Protein AF-A0A351X3B2-F1 (afdb_monomer_lite)

Radius of gyration: 16.03 Å; chains: 1; bounding box: 32×24×48 Å

Foldseek 3Di:
DAAEAEAELVQQADLVDALGGPVVSVVVVVVVVVVVCVVPVVYHYDYYYWLHSQLPVLCVVLVCVVPDDDPVSVVSVVSSVVSSVVD

Sequence (87 aa):
MITFLKLGGSLITDKSTPRKADMDVIRRLAAEIRTAQKELPQLRLLLGHGSGSFGHVPAREYNTRNGVRTVSEWNGFLEVWRQARDL

pLDDT: mean 94.44, std 3.7, range [81.5, 98.69]

Secondary structure (DSSP, 8-state):
-EEEEEE-HHHHB-TTSTT-B-HHHHHHHHHHHHHHHHH-TT-EEEEEE--HHHHHHHHHHTTGGG---SHHHHHHHHHHHHHHH--

Structure (mmCIF, N/CA/C/O backbone):
data_AF-A0A351X3B2-F1
#
_entry.id   AF-A0A351X3B2-F1
#
loop_
_atom_site.group_PDB
_atom_site.id
_atom_site.type_symbol
_atom_site.label_atom_id
_atom_site.label_alt_id
_atom_site.label_comp_id
_atom_site.label_asym_id
_atom_site.label_entity_id
_atom_site.label_seq_id
_atom_site.pdbx_PDB_ins_code
_atom_site.Cartn_x
_atom_site.Cartn_y
_atom_site.Cartn_z
_atom_site.occupancy
_atom_site.B_iso_or_equiv
_atom_site.auth_seq_id
_atom_site.auth_comp_id
_atom_site.auth_asym_id
_atom_site.auth_atom_id
_atom_site.pdbx_PDB_model_num
ATOM 1 N N . MET A 1 1 ? -16.705 14.470 11.819 1.00 88.00 1 MET A N 1
ATOM 2 C CA . MET A 1 1 ? -15.473 14.660 11.014 1.00 88.00 1 MET A CA 1
ATOM 3 C C . MET A 1 1 ? -15.098 13.337 10.341 1.00 88.00 1 MET A C 1
ATOM 5 O O . MET A 1 1 ? -15.615 12.310 10.768 1.00 88.00 1 MET A O 1
ATOM 9 N N . ILE A 1 2 ? -14.333 13.338 9.248 1.00 96.31 2 ILE A N 1
ATOM 10 C CA . ILE A 1 2 ? -13.736 12.118 8.665 1.00 96.31 2 ILE A CA 1
ATOM 11 C C . ILE A 1 2 ? -12.224 12.267 8.802 1.00 96.31 2 ILE A C 1
ATOM 13 O O . ILE A 1 2 ? -11.696 13.327 8.470 1.00 96.31 2 ILE A O 1
ATOM 17 N N . THR A 1 3 ? -11.554 11.229 9.293 1.00 97.00 3 THR A N 1
ATOM 18 C CA . THR A 1 3 ? -10.097 11.174 9.424 1.00 97.00 3 THR A CA 1
ATOM 19 C C . THR A 1 3 ? -9.525 10.303 8.314 1.00 97.00 3 THR A C 1
ATOM 21 O O . THR A 1 3 ? -9.999 9.194 8.075 1.00 97.00 3 THR A O 1
ATOM 24 N N . PHE A 1 4 ? -8.494 10.797 7.638 1.00 98.00 4 PHE A N 1
ATOM 25 C CA . PHE A 1 4 ? -7.804 10.082 6.569 1.00 98.00 4 PHE A CA 1
ATOM 26 C C . PHE A 1 4 ? -6.508 9.502 7.133 1.00 98.00 4 PHE A C 1
ATOM 28 O O . PHE A 1 4 ? -5.621 10.253 7.535 1.00 98.00 4 PHE A O 1
ATOM 35 N N . LEU A 1 5 ? -6.401 8.175 7.181 1.00 97.69 5 LEU A N 1
ATOM 36 C CA . LEU A 1 5 ? -5.216 7.474 7.668 1.00 97.69 5 LEU A CA 1
ATOM 37 C C . LEU A 1 5 ? -4.497 6.817 6.493 1.00 97.69 5 LEU A C 1
ATOM 39 O O . LEU A 1 5 ? -5.073 5.995 5.783 1.00 97.69 5 LEU A O 1
ATOM 43 N N . LYS A 1 6 ? -3.223 7.161 6.297 1.00 97.94 6 LYS A N 1
ATOM 44 C CA . LYS A 1 6 ? -2.393 6.599 5.231 1.00 97.94 6 LYS A CA 1
ATOM 45 C C . LYS A 1 6 ? -1.283 5.734 5.812 1.00 97.94 6 LYS A C 1
ATOM 47 O O . LYS A 1 6 ? -0.338 6.248 6.402 1.00 97.94 6 LYS A O 1
ATOM 52 N N . LEU A 1 7 ? -1.342 4.430 5.558 1.00 97.94 7 LEU A N 1
ATOM 53 C CA . LEU A 1 7 ? -0.244 3.515 5.859 1.00 97.94 7 LEU A CA 1
ATOM 54 C C . LEU A 1 7 ? 0.819 3.613 4.755 1.00 97.94 7 LEU A C 1
ATOM 56 O O . LEU A 1 7 ? 0.524 3.549 3.554 1.00 97.94 7 LEU A O 1
ATOM 60 N N . GLY A 1 8 ? 2.072 3.839 5.139 1.00 96.69 8 GLY A N 1
ATOM 61 C CA . GLY A 1 8 ? 3.190 3.865 4.197 1.00 96.69 8 GLY A CA 1
ATOM 62 C C 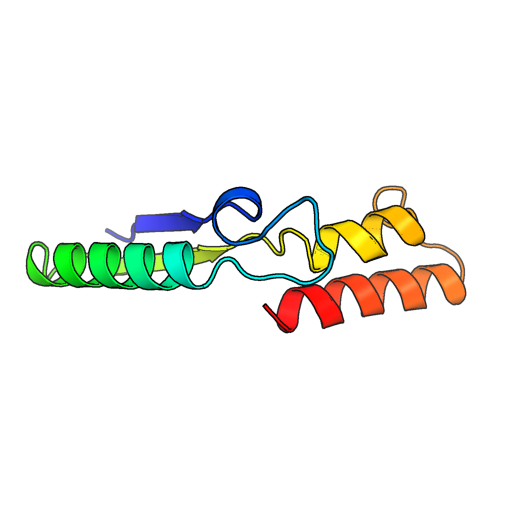. GLY A 1 8 ? 3.516 2.460 3.693 1.00 96.69 8 GLY A C 1
ATOM 63 O O . GLY A 1 8 ? 3.512 1.521 4.475 1.00 96.69 8 GLY A O 1
ATOM 64 N N . GLY A 1 9 ? 3.872 2.306 2.413 1.00 95.62 9 GLY A N 1
ATOM 65 C CA . GLY A 1 9 ? 4.294 1.002 1.880 1.00 95.62 9 GLY A CA 1
ATOM 66 C C . GLY A 1 9 ? 5.497 0.418 2.636 1.00 95.62 9 GLY A C 1
ATOM 67 O O . GLY A 1 9 ? 5.528 -0.776 2.891 1.00 95.62 9 GLY A O 1
ATOM 68 N N . SER A 1 10 ? 6.435 1.266 3.090 1.00 94.56 10 SER A N 1
ATOM 69 C CA . SER A 1 10 ? 7.564 0.856 3.951 1.00 94.56 10 SER A CA 1
ATOM 70 C C . SER A 1 10 ? 7.155 0.184 5.249 1.00 94.56 10 SER A C 1
ATOM 72 O O . SER A 1 10 ? 7.958 -0.531 5.823 1.00 94.56 10 SER A O 1
ATOM 74 N N . LEU A 1 11 ? 5.990 0.561 5.773 1.00 97.12 11 LEU A N 1
ATOM 75 C CA . LEU A 1 11 ? 5.527 0.116 7.077 1.00 97.12 11 LEU A CA 1
ATOM 76 C C . LEU A 1 11 ? 4.915 -1.279 6.970 1.00 97.12 11 LEU A C 1
ATOM 78 O O . LEU A 1 11 ? 5.065 -2.073 7.881 1.00 97.12 11 LEU A O 1
ATOM 82 N N . ILE A 1 12 ? 4.220 -1.555 5.866 1.00 97.44 12 ILE A N 1
ATOM 83 C CA . ILE A 1 12 ? 3.410 -2.767 5.690 1.00 97.44 12 ILE A CA 1
ATOM 84 C C . ILE A 1 12 ? 4.021 -3.768 4.704 1.00 97.44 12 ILE A C 1
ATOM 86 O O . ILE A 1 12 ? 3.397 -4.776 4.386 1.00 97.44 12 ILE A O 1
ATOM 90 N N . THR A 1 13 ? 5.217 -3.491 4.181 1.00 96.88 13 THR A N 1
ATOM 91 C CA . THR A 1 13 ? 5.946 -4.398 3.286 1.00 96.88 13 THR A CA 1
ATOM 92 C C . THR A 1 13 ? 7.430 -4.407 3.610 1.00 96.88 13 THR A C 1
ATOM 94 O O . THR A 1 13 ? 8.003 -3.389 4.004 1.00 96.88 13 THR A O 1
ATOM 97 N N . ASP A 1 14 ? 8.066 -5.543 3.348 1.00 93.81 14 ASP A N 1
ATOM 98 C CA . ASP A 1 14 ? 9.516 -5.662 3.343 1.00 93.81 14 ASP A CA 1
ATOM 99 C C . ASP A 1 14 ? 10.073 -5.040 2.054 1.00 93.81 14 ASP A C 1
ATOM 101 O O . ASP A 1 14 ? 9.866 -5.552 0.955 1.00 93.81 14 ASP A O 1
ATOM 105 N N . LYS A 1 15 ? 10.803 -3.926 2.179 1.00 81.50 15 LYS A N 1
ATOM 106 C CA . LYS A 1 15 ? 11.427 -3.230 1.039 1.00 81.50 15 LYS A CA 1
ATOM 107 C C . LYS A 1 15 ? 12.552 -4.020 0.371 1.00 81.50 15 LYS A C 1
ATOM 109 O O . LYS A 1 15 ? 12.887 -3.713 -0.771 1.00 81.50 15 LYS A O 1
ATOM 114 N N . SER A 1 16 ? 13.156 -4.970 1.081 1.00 87.31 16 SER A N 1
ATOM 115 C CA . SER A 1 16 ? 14.267 -5.777 0.570 1.00 87.31 16 SER A CA 1
ATOM 116 C C . SER A 1 16 ? 13.790 -6.956 -0.276 1.00 87.31 16 SER A C 1
ATOM 118 O O . SER A 1 16 ? 14.521 -7.407 -1.156 1.00 87.31 16 SER A O 1
ATOM 120 N N . THR A 1 17 ? 12.547 -7.401 -0.070 1.00 89.69 17 THR A N 1
ATOM 121 C CA . THR A 1 17 ? 11.968 -8.5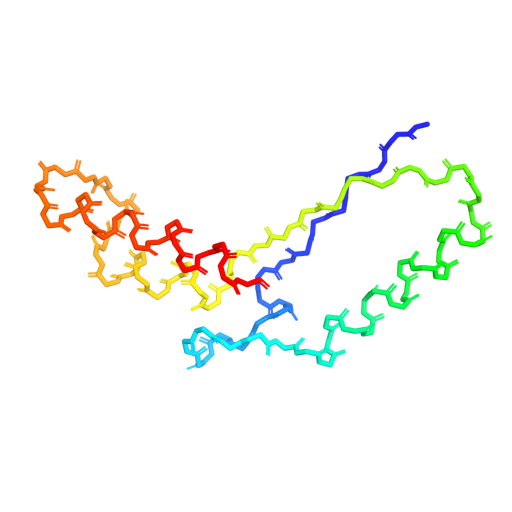43 -0.780 1.00 89.69 17 THR A CA 1
ATOM 122 C C . THR A 1 17 ? 10.780 -8.101 -1.645 1.00 89.69 17 THR A C 1
ATOM 124 O O . THR A 1 17 ? 9.785 -7.608 -1.107 1.00 89.69 17 THR A O 1
ATOM 127 N N . PRO A 1 18 ? 10.829 -8.287 -2.978 1.00 89.94 18 PRO A N 1
ATOM 128 C CA . PRO A 1 18 ? 9.697 -8.018 -3.863 1.00 89.94 18 PRO A CA 1
ATOM 129 C C . PRO A 1 18 ? 8.416 -8.730 -3.420 1.00 89.94 18 PRO A C 1
ATOM 131 O O . PRO A 1 18 ? 8.459 -9.903 -3.052 1.00 89.94 18 PRO A O 1
ATOM 134 N N . ARG A 1 19 ? 7.275 -8.032 -3.504 1.00 92.00 19 ARG A N 1
ATOM 135 C CA . ARG A 1 19 ? 5.932 -8.588 -3.231 1.00 92.00 19 ARG A CA 1
ATOM 136 C C . ARG A 1 19 ? 5.806 -9.299 -1.874 1.00 92.00 19 ARG A C 1
ATOM 138 O O . ARG A 1 19 ? 5.176 -10.349 -1.767 1.00 92.00 19 ARG A O 1
ATOM 145 N N . LYS A 1 20 ? 6.406 -8.731 -0.825 1.00 95.56 20 LYS A N 1
ATOM 146 C CA . LYS A 1 20 ? 6.362 -9.299 0.529 1.00 95.56 20 LYS A CA 1
ATOM 147 C C . LYS A 1 20 ? 5.680 -8.351 1.505 1.00 95.56 20 LYS A C 1
ATOM 149 O O . LYS A 1 20 ? 6.259 -7.350 1.928 1.00 95.56 20 LYS A O 1
ATOM 154 N N . ALA A 1 21 ? 4.444 -8.688 1.859 1.00 97.00 21 ALA A N 1
ATOM 155 C CA . ALA A 1 21 ? 3.696 -8.013 2.908 1.00 97.00 21 ALA A CA 1
ATOM 156 C C . ALA A 1 21 ? 4.283 -8.346 4.288 1.00 97.00 21 ALA A C 1
ATOM 158 O O . ALA A 1 21 ? 4.650 -9.491 4.559 1.00 97.00 21 ALA A O 1
ATOM 159 N N . ASP A 1 22 ? 4.342 -7.348 5.165 1.00 97.44 22 ASP A N 1
ATOM 160 C CA . ASP A 1 22 ? 4.650 -7.544 6.578 1.00 97.44 22 ASP A CA 1
ATOM 161 C C . ASP A 1 22 ? 3.342 -7.824 7.327 1.00 97.44 22 ASP A C 1
ATOM 163 O O . ASP A 1 22 ? 2.654 -6.924 7.819 1.00 97.44 22 ASP A O 1
ATOM 167 N N . MET A 1 23 ? 2.952 -9.100 7.340 1.00 96.81 23 MET A N 1
ATOM 168 C CA . MET A 1 23 ? 1.664 -9.525 7.889 1.00 96.81 23 MET A CA 1
ATOM 169 C C . MET A 1 23 ? 1.547 -9.279 9.392 1.00 96.81 23 MET A C 1
ATOM 171 O O . MET A 1 23 ? 0.437 -9.073 9.883 1.00 96.81 23 MET A O 1
ATOM 175 N N . ASP A 1 24 ? 2.657 -9.274 10.122 1.00 97.94 24 ASP A N 1
ATOM 176 C CA . ASP A 1 24 ? 2.636 -9.042 11.563 1.00 97.94 24 ASP A CA 1
ATOM 177 C C . ASP A 1 24 ? 2.387 -7.564 11.860 1.00 97.94 24 ASP A C 1
ATOM 179 O O . ASP A 1 24 ? 1.524 -7.236 12.683 1.00 97.94 24 ASP A O 1
ATOM 183 N N . VAL A 1 25 ? 3.029 -6.659 11.112 1.00 98.19 25 VAL A N 1
ATOM 184 C CA . VAL A 1 25 ? 2.726 -5.226 11.196 1.00 98.19 25 VAL A CA 1
ATOM 185 C C . VAL A 1 25 ? 1.295 -4.934 10.745 1.00 98.19 25 VAL A C 1
ATOM 187 O O . VAL A 1 25 ? 0.584 -4.211 11.443 1.00 98.19 25 VAL A O 1
ATOM 190 N N . ILE A 1 26 ? 0.827 -5.514 9.635 1.00 98.25 26 ILE A N 1
ATOM 191 C CA . ILE A 1 26 ? -0.546 -5.300 9.145 1.00 98.25 26 ILE A CA 1
ATOM 192 C C . ILE A 1 26 ? -1.579 -5.744 10.189 1.00 98.25 26 ILE A C 1
ATOM 194 O O . ILE A 1 26 ? -2.503 -4.987 10.495 1.00 98.25 26 ILE A O 1
ATOM 198 N N . ARG A 1 27 ? -1.422 -6.938 10.776 1.00 98.50 27 ARG A N 1
ATOM 199 C CA . ARG A 1 27 ? -2.341 -7.444 11.811 1.00 98.50 27 ARG A CA 1
ATOM 200 C C . ARG A 1 27 ? -2.340 -6.560 13.051 1.00 98.50 27 ARG A C 1
ATOM 202 O O . ARG A 1 27 ? -3.412 -6.249 13.569 1.00 98.50 27 ARG A O 1
ATOM 209 N N . ARG A 1 28 ? -1.160 -6.128 13.506 1.00 98.69 28 ARG A N 1
ATOM 210 C CA . ARG A 1 28 ? -1.035 -5.221 14.651 1.00 98.69 28 ARG A CA 1
ATOM 211 C C . ARG A 1 28 ? -1.745 -3.892 14.388 1.00 98.69 28 ARG A C 1
ATOM 213 O O . ARG A 1 28 ? -2.564 -3.476 15.201 1.00 98.69 28 ARG A O 1
ATOM 220 N N . LEU A 1 29 ? -1.512 -3.272 13.230 1.00 98.50 29 LEU A N 1
ATOM 221 C CA . LEU A 1 29 ? -2.166 -2.015 12.850 1.00 98.50 29 LEU A CA 1
ATOM 222 C C . LEU A 1 29 ? -3.688 -2.168 12.739 1.00 98.50 29 LEU A C 1
ATOM 224 O O . LEU A 1 29 ? -4.429 -1.296 13.186 1.00 98.50 29 LEU A O 1
ATOM 228 N N . ALA A 1 30 ? -4.176 -3.283 12.187 1.00 98.25 30 ALA A N 1
ATOM 229 C CA . ALA A 1 30 ? -5.608 -3.566 12.129 1.00 98.25 30 ALA A CA 1
ATOM 230 C C . ALA A 1 30 ? -6.230 -3.676 13.534 1.00 98.25 30 ALA A C 1
ATOM 232 O O . ALA A 1 30 ? -7.330 -3.166 13.763 1.00 98.25 30 ALA A O 1
ATOM 233 N N . ALA A 1 31 ? -5.522 -4.296 14.484 1.00 98.62 31 ALA A N 1
ATOM 234 C CA . ALA A 1 31 ? -5.955 -4.372 15.876 1.00 98.62 31 ALA A CA 1
ATOM 235 C C . ALA A 1 31 ? -5.979 -2.987 16.546 1.00 98.62 31 ALA A C 1
ATOM 237 O O . ALA A 1 31 ? -6.975 -2.639 17.176 1.00 98.62 31 ALA A O 1
ATOM 238 N N . GLU A 1 32 ? -4.939 -2.171 16.354 1.00 98.44 32 GLU A N 1
ATOM 239 C CA . GLU A 1 32 ? -4.865 -0.795 16.870 1.00 98.44 32 GLU A CA 1
ATOM 240 C C . GLU A 1 32 ? -6.006 0.081 16.325 1.00 98.44 32 GLU A C 1
ATOM 242 O O . GLU A 1 32 ? -6.698 0.753 17.091 1.00 98.44 32 GLU A O 1
ATOM 247 N N . ILE A 1 33 ? -6.275 0.008 15.016 1.00 97.94 33 ILE A N 1
ATOM 248 C CA . ILE A 1 33 ? -7.396 0.715 14.378 1.00 97.94 33 ILE A CA 1
ATOM 249 C C . ILE A 1 33 ? -8.730 0.260 14.976 1.00 97.94 33 ILE A C 1
ATOM 251 O O . ILE A 1 33 ? -9.592 1.089 15.276 1.00 97.94 33 ILE A O 1
ATOM 255 N N . ARG A 1 34 ? -8.911 -1.051 15.185 1.00 97.62 34 ARG A N 1
ATOM 256 C CA . ARG A 1 34 ? -10.137 -1.584 15.786 1.00 97.62 34 ARG A CA 1
ATOM 257 C C . ARG A 1 34 ? -10.320 -1.106 17.225 1.00 97.62 34 ARG A C 1
ATOM 259 O O . ARG A 1 34 ? -11.449 -0.812 17.611 1.00 97.62 34 ARG A O 1
ATOM 266 N N . THR A 1 35 ? -9.251 -1.040 18.012 1.00 98.38 35 THR A N 1
ATOM 267 C CA . THR A 1 35 ? -9.292 -0.502 19.378 1.00 98.38 35 THR A CA 1
ATOM 268 C C . THR A 1 35 ? -9.699 0.969 19.364 1.00 98.38 35 THR A C 1
ATOM 270 O O . THR A 1 35 ? -10.671 1.325 20.025 1.00 98.38 35 THR A O 1
ATOM 273 N N . ALA A 1 36 ? -9.081 1.790 18.511 1.00 97.12 36 ALA A N 1
ATOM 274 C CA . ALA A 1 36 ? -9.441 3.201 18.374 1.00 97.12 36 ALA A CA 1
ATOM 275 C C . ALA A 1 36 ? -10.913 3.404 17.967 1.00 97.12 36 ALA A C 1
ATOM 277 O O . ALA A 1 36 ? -11.585 4.285 18.495 1.00 97.12 36 ALA A O 1
ATOM 278 N N . GLN A 1 37 ? -11.454 2.567 17.073 1.00 96.00 37 GLN A N 1
ATOM 279 C 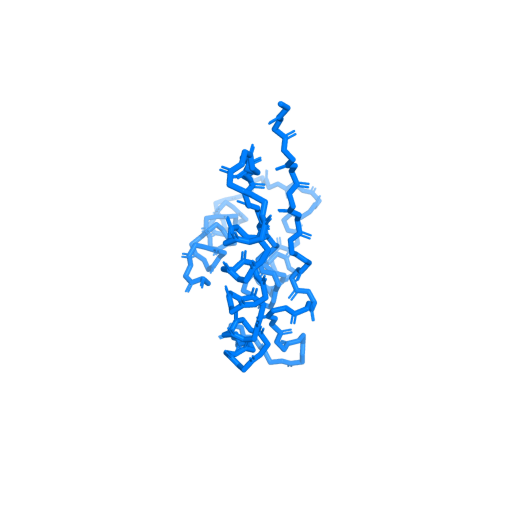CA . GLN A 1 37 ? -12.877 2.615 16.709 1.00 96.00 37 GLN A CA 1
ATOM 280 C C . GLN A 1 37 ? -13.816 2.255 17.870 1.00 96.00 37 GLN A C 1
ATOM 282 O O . GLN A 1 37 ? -14.936 2.760 17.917 1.00 96.00 37 GLN A O 1
ATOM 287 N N . LYS A 1 38 ? -13.393 1.381 18.794 1.00 96.94 38 LYS A N 1
ATOM 288 C CA . LYS A 1 38 ? -14.181 1.046 19.992 1.00 96.94 38 LYS A CA 1
ATOM 289 C C . LYS A 1 38 ? -14.181 2.193 21.003 1.00 96.94 38 LYS A C 1
ATOM 291 O O . LYS A 1 38 ? -15.217 2.469 21.595 1.00 96.94 38 LYS A O 1
ATOM 296 N N . GLU A 1 39 ? -13.034 2.840 21.192 1.00 97.69 39 GLU A N 1
ATOM 297 C CA . GLU A 1 39 ? -12.863 3.956 22.133 1.00 97.69 39 GLU A CA 1
ATOM 298 C C . GLU A 1 39 ? -13.487 5.259 21.622 1.00 97.69 39 GLU A C 1
ATOM 300 O O . GLU A 1 39 ? -13.935 6.092 22.408 1.00 97.69 39 GLU A O 1
ATOM 305 N N . LEU A 1 40 ? -13.557 5.425 20.299 1.00 96.69 40 LEU A N 1
ATOM 306 C CA . LEU A 1 40 ? -14.107 6.601 19.634 1.00 96.69 40 LEU A CA 1
ATOM 307 C C . LEU A 1 40 ? -15.224 6.180 18.662 1.00 96.69 40 LEU A C 1
ATOM 309 O O . LEU A 1 40 ? -14.990 6.135 17.454 1.00 96.69 40 LEU A O 1
ATOM 313 N N . PRO A 1 41 ? -16.456 5.907 19.134 1.00 93.88 41 PRO A N 1
ATOM 314 C CA . PRO A 1 41 ? -17.548 5.414 18.283 1.00 93.88 41 PRO A CA 1
ATOM 315 C C . PRO A 1 41 ? -17.902 6.329 17.098 1.00 93.88 41 PRO A C 1
ATOM 317 O O . PRO A 1 41 ? -18.383 5.870 16.064 1.00 93.88 41 PRO A O 1
ATOM 320 N N . GLN A 1 42 ? -17.646 7.633 17.222 1.00 96.50 42 GLN A N 1
ATOM 321 C CA . GLN A 1 42 ? -17.839 8.636 16.170 1.00 96.50 42 GLN A CA 1
ATOM 322 C C . GLN A 1 42 ? -16.681 8.721 15.156 1.00 96.50 42 GLN A C 1
ATOM 324 O O . GLN A 1 42 ? -16.735 9.532 14.223 1.00 96.50 42 GLN A O 1
ATOM 329 N N . LEU A 1 43 ? -15.614 7.935 15.333 1.00 96.44 43 LEU A N 1
ATOM 330 C CA . LEU A 1 43 ? -14.448 7.928 14.458 1.00 96.44 43 LEU A CA 1
ATOM 331 C C . LEU A 1 43 ? -14.799 7.315 13.098 1.00 96.44 43 LEU A C 1
ATOM 333 O O . LEU A 1 43 ? -14.945 6.104 12.941 1.00 96.44 43 LEU A O 1
ATOM 337 N N . ARG A 1 44 ? -14.865 8.169 12.076 1.00 97.00 44 ARG A N 1
ATOM 338 C CA . ARG A 1 44 ? -14.993 7.755 10.674 1.00 97.00 44 ARG A CA 1
ATOM 339 C C . ARG A 1 44 ? -13.622 7.806 10.019 1.00 97.00 44 ARG A C 1
ATOM 341 O O . ARG A 1 44 ? -13.069 8.895 9.870 1.00 97.00 44 ARG A O 1
ATOM 348 N N . LEU A 1 45 ? -13.089 6.648 9.639 1.00 97.06 45 LEU A N 1
ATOM 349 C CA . LEU A 1 45 ? -11.783 6.528 8.993 1.00 97.06 45 LEU A CA 1
ATOM 350 C C . LEU A 1 45 ? -11.930 6.235 7.503 1.00 97.06 45 LEU A C 1
ATOM 352 O O . LEU A 1 45 ? -12.649 5.314 7.124 1.00 97.06 45 LEU A O 1
ATOM 356 N N . LEU A 1 46 ? -11.183 6.970 6.680 1.00 97.81 46 LEU A N 1
ATOM 357 C CA . LEU A 1 46 ? -10.802 6.517 5.348 1.00 97.81 46 LEU A CA 1
ATOM 358 C C . LEU A 1 46 ? -9.356 6.026 5.409 1.00 97.81 46 LEU A C 1
ATOM 360 O O . LEU A 1 46 ? -8.438 6.811 5.649 1.00 97.81 46 LEU A O 1
ATOM 364 N N . LEU A 1 47 ? -9.171 4.724 5.215 1.00 97.12 47 LEU A N 1
ATOM 365 C CA . LEU A 1 47 ? -7.864 4.083 5.226 1.00 97.12 47 LEU A CA 1
ATOM 366 C C . LEU A 1 47 ? -7.324 3.979 3.799 1.00 97.12 47 LEU A C 1
ATOM 368 O O . LEU A 1 47 ? -8.000 3.477 2.907 1.00 97.12 47 LEU A O 1
ATOM 372 N N . GLY A 1 48 ? -6.088 4.420 3.598 1.00 96.94 48 GLY A N 1
ATOM 373 C CA . GLY A 1 48 ? -5.320 4.156 2.387 1.00 96.94 48 GLY A CA 1
ATOM 374 C C . GLY A 1 48 ? -3.980 3.520 2.729 1.00 96.94 48 GLY A C 1
ATOM 375 O O . GLY A 1 48 ? -3.469 3.676 3.839 1.00 96.94 48 GLY A O 1
ATOM 376 N N . HIS A 1 49 ? -3.352 2.863 1.758 1.00 96.44 49 HIS A N 1
ATOM 377 C CA . HIS A 1 49 ? -2.005 2.323 1.917 1.00 96.44 49 HIS A CA 1
ATOM 378 C C . HIS A 1 49 ? -1.130 2.589 0.690 1.00 96.44 49 HIS A C 1
ATOM 380 O O . HIS A 1 49 ? -1.580 3.111 -0.326 1.00 96.44 49 HIS A O 1
ATOM 386 N N . GLY A 1 50 ? 0.181 2.395 0.836 1.00 94.50 50 GLY A N 1
ATOM 387 C CA . GLY A 1 50 ? 1.116 2.417 -0.28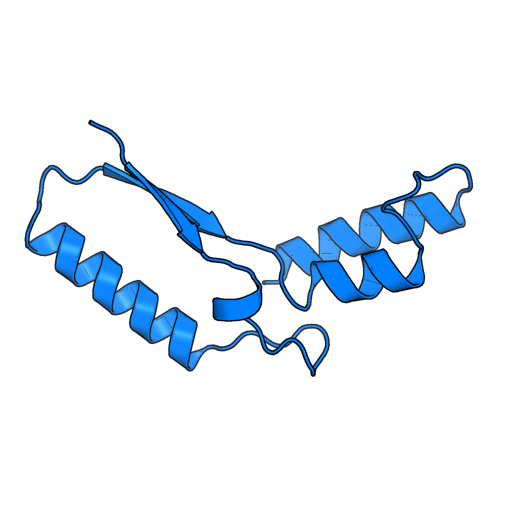9 1.00 94.50 50 GLY A CA 1
ATOM 388 C C . GLY A 1 50 ? 1.338 0.994 -0.777 1.00 94.50 50 GLY A C 1
ATOM 389 O O . GLY A 1 50 ? 1.266 0.071 0.026 1.00 94.50 50 GLY A O 1
ATOM 390 N N . SER A 1 51 ? 1.656 0.827 -2.057 1.00 94.31 51 SER A N 1
ATOM 391 C CA . SER A 1 51 ? 1.912 -0.489 -2.655 1.00 94.31 51 SER A CA 1
ATOM 392 C C . SER A 1 51 ? 3.219 -1.138 -2.187 1.00 94.31 51 SER A C 1
ATOM 394 O O . SER A 1 51 ? 3.413 -2.332 -2.376 1.00 94.31 51 SER A O 1
ATOM 396 N N . GLY A 1 52 ? 4.136 -0.375 -1.581 1.00 93.81 52 GLY A N 1
ATOM 397 C CA . GLY A 1 52 ? 5.356 -0.935 -0.999 1.00 93.81 52 GLY A CA 1
ATOM 398 C C . GLY A 1 52 ? 6.173 -1.740 -2.015 1.00 93.81 52 GLY A C 1
ATOM 399 O O . GLY A 1 52 ? 6.254 -1.365 -3.188 1.00 93.81 52 GLY A O 1
ATOM 400 N N . SER A 1 53 ? 6.761 -2.855 -1.585 1.00 93.25 53 SER A N 1
ATOM 401 C CA . SER A 1 53 ? 7.558 -3.724 -2.463 1.00 93.25 53 SER A CA 1
ATOM 402 C C . SER A 1 53 ? 6.776 -4.396 -3.601 1.00 93.25 53 SER A C 1
ATOM 404 O O . SER A 1 53 ? 7.396 -5.044 -4.441 1.00 93.25 53 SER A O 1
ATOM 406 N N . PHE A 1 54 ? 5.452 -4.217 -3.685 1.00 94.31 54 PHE A N 1
ATOM 407 C CA . PHE A 1 54 ? 4.639 -4.708 -4.798 1.00 94.31 54 PHE A CA 1
ATOM 408 C C . PHE A 1 54 ? 4.645 -3.745 -5.987 1.00 94.31 54 PHE A C 1
ATOM 410 O O . PHE A 1 54 ? 4.876 -4.154 -7.113 1.00 94.31 54 PHE A O 1
ATOM 417 N N . GLY A 1 55 ? 4.431 -2.446 -5.764 1.00 89.81 55 GLY A N 1
ATOM 418 C CA . GLY A 1 55 ? 4.427 -1.472 -6.864 1.00 89.81 55 GLY A CA 1
ATOM 419 C C . GLY A 1 55 ? 5.818 -0.934 -7.203 1.00 89.81 55 GLY A C 1
ATOM 420 O O . GLY A 1 55 ? 6.100 -0.617 -8.357 1.00 89.81 55 GLY A O 1
ATOM 421 N N . HIS A 1 56 ? 6.705 -0.827 -6.207 1.00 86.06 56 HIS A N 1
ATOM 422 C CA . HIS A 1 56 ? 8.020 -0.207 -6.394 1.00 86.06 56 HIS A CA 1
ATOM 423 C C . HIS A 1 56 ? 8.958 -1.012 -7.300 1.00 86.06 56 HIS A C 1
ATOM 425 O O . HIS A 1 56 ? 9.771 -0.412 -8.002 1.00 86.06 56 HIS A O 1
ATOM 431 N N . VAL A 1 57 ? 8.864 -2.343 -7.286 1.00 83.31 57 VAL A N 1
ATOM 432 C CA . VAL A 1 57 ? 9.748 -3.224 -8.062 1.00 83.31 57 VAL A CA 1
ATOM 433 C C . VAL A 1 57 ? 9.492 -3.096 -9.569 1.00 83.31 57 VAL A C 1
ATOM 435 O O . VAL A 1 57 ? 10.412 -2.647 -10.258 1.00 83.31 57 VAL A O 1
ATOM 438 N N . PRO A 1 58 ? 8.272 -3.350 -10.089 1.00 86.19 58 PRO A N 1
ATOM 439 C CA . PRO A 1 58 ? 7.986 -3.165 -11.513 1.00 86.19 58 PRO A CA 1
ATOM 440 C C . PRO A 1 58 ? 8.129 -1.699 -11.947 1.00 86.19 58 PRO A C 1
ATOM 442 O O . PRO A 1 58 ? 8.598 -1.419 -13.046 1.00 86.19 58 PRO A O 1
ATOM 445 N N . ALA A 1 59 ? 7.821 -0.728 -11.078 1.00 88.62 59 ALA A N 1
ATOM 446 C CA . ALA A 1 59 ? 7.982 0.684 -11.428 1.00 88.62 59 ALA A CA 1
ATOM 447 C C . ALA A 1 59 ? 9.452 1.061 -11.669 1.00 88.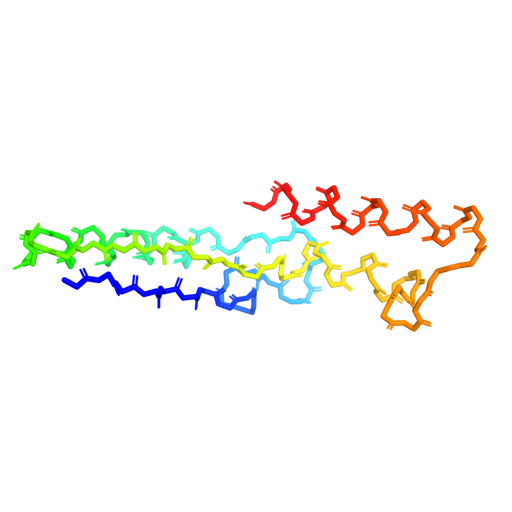62 59 ALA A C 1
ATOM 449 O O . ALA A 1 59 ? 9.744 1.903 -12.519 1.00 88.62 59 ALA A O 1
ATOM 450 N N . ARG A 1 60 ? 10.376 0.434 -10.926 1.00 88.31 60 ARG A N 1
ATOM 451 C CA . ARG A 1 60 ? 11.820 0.599 -11.116 1.00 88.31 60 ARG A CA 1
ATOM 452 C C . ARG A 1 60 ? 12.318 -0.156 -12.347 1.00 88.31 60 ARG A C 1
ATOM 454 O O . ARG A 1 60 ? 13.136 0.391 -13.073 1.00 88.31 60 ARG A O 1
ATOM 461 N N . GLU A 1 61 ? 11.828 -1.373 -12.577 1.00 88.12 61 GLU A N 1
ATOM 462 C CA . GLU A 1 61 ? 12.197 -2.217 -13.723 1.00 88.12 61 GLU A CA 1
ATOM 463 C C . GLU A 1 61 ? 11.829 -1.568 -15.065 1.00 88.12 61 GLU A C 1
ATOM 465 O O . GLU A 1 61 ? 12.668 -1.468 -15.953 1.00 88.12 61 GLU A O 1
ATOM 470 N N . TYR A 1 62 ? 10.606 -1.044 -15.178 1.00 90.56 62 TYR A N 1
ATOM 471 C CA . TYR A 1 62 ? 10.095 -0.418 -16.403 1.00 90.56 62 TYR A CA 1
ATOM 472 C C . TYR A 1 62 ? 10.262 1.108 -16.432 1.00 90.56 62 TYR A C 1
ATOM 474 O O . TYR A 1 62 ? 9.772 1.767 -17.344 1.00 90.56 62 TYR A O 1
ATOM 482 N N . ASN A 1 63 ? 10.919 1.686 -15.420 1.00 90.50 63 ASN A N 1
ATOM 483 C CA . ASN A 1 63 ? 11.155 3.126 -15.280 1.00 90.50 63 ASN A CA 1
ATOM 484 C C . ASN A 1 63 ? 9.888 3.996 -15.449 1.00 90.50 63 ASN A C 1
ATOM 486 O O . ASN A 1 63 ? 9.948 5.129 -15.935 1.00 90.50 63 ASN A O 1
ATOM 490 N N . THR A 1 64 ? 8.729 3.480 -15.025 1.00 93.12 64 THR A N 1
ATOM 491 C CA . THR A 1 64 ? 7.405 4.062 -15.330 1.00 93.12 64 THR A CA 1
ATOM 492 C C . THR A 1 64 ? 7.207 5.459 -14.745 1.00 93.12 64 THR A C 1
ATOM 494 O O . THR A 1 64 ? 6.368 6.223 -15.219 1.00 93.12 64 THR A O 1
ATOM 497 N N . ARG A 1 65 ? 8.019 5.840 -13.749 1.00 90.56 65 ARG A N 1
ATOM 498 C CA . ARG A 1 65 ? 8.045 7.192 -13.172 1.00 90.56 65 ARG A CA 1
ATOM 499 C C . ARG A 1 65 ? 8.406 8.275 -14.198 1.00 90.56 65 ARG A C 1
ATOM 501 O O . ARG A 1 65 ? 7.964 9.408 -14.038 1.00 90.56 65 ARG A O 1
ATOM 508 N N . ASN A 1 66 ? 9.172 7.941 -15.236 1.00 93.12 66 ASN A N 1
ATOM 509 C CA . ASN A 1 66 ? 9.595 8.886 -16.277 1.00 93.12 66 ASN A CA 1
ATOM 510 C C . ASN A 1 66 ? 8.622 8.949 -17.473 1.00 93.12 66 ASN A C 1
ATOM 512 O O . ASN A 1 66 ? 8.929 9.553 -18.508 1.00 93.12 66 ASN A O 1
ATOM 516 N N . GLY A 1 67 ? 7.437 8.348 -17.321 1.00 92.75 67 GLY A N 1
ATOM 517 C CA . GLY A 1 67 ? 6.423 8.225 -18.362 1.00 92.75 67 GLY A CA 1
ATOM 518 C C . GLY A 1 67 ? 6.596 6.968 -19.213 1.00 92.75 67 GLY A C 1
ATOM 519 O O . GLY A 1 67 ? 7.635 6.315 -19.182 1.00 92.75 67 GLY A O 1
ATOM 520 N N . VAL A 1 68 ? 5.552 6.639 -19.975 1.00 95.69 68 VAL A N 1
ATOM 521 C CA . VAL A 1 68 ? 5.470 5.449 -20.834 1.00 95.69 68 VAL A CA 1
ATOM 522 C C . VAL A 1 68 ? 5.117 5.858 -22.265 1.00 95.69 68 VAL A C 1
ATOM 524 O O . VAL A 1 68 ? 4.314 6.768 -22.472 1.00 95.69 68 VAL A O 1
ATOM 527 N N . ARG A 1 69 ? 5.756 5.239 -23.258 1.00 95.19 69 ARG A N 1
ATOM 528 C CA . ARG A 1 69 ? 5.670 5.593 -24.688 1.00 95.19 69 ARG A CA 1
ATOM 529 C C . ARG A 1 69 ? 5.560 4.370 -25.598 1.00 95.19 69 ARG A C 1
ATOM 531 O O . ARG A 1 69 ? 4.944 4.457 -26.654 1.00 95.19 69 ARG A O 1
ATOM 538 N N . THR A 1 70 ? 6.133 3.238 -25.204 1.00 95.31 70 THR A N 1
ATOM 539 C CA . THR A 1 70 ? 6.118 1.987 -25.976 1.00 95.31 70 THR A CA 1
ATOM 540 C C . THR A 1 70 ? 5.131 0.974 -25.402 1.00 95.31 70 THR A C 1
ATOM 542 O O . THR A 1 70 ? 4.724 1.064 -24.245 1.00 95.31 70 THR A O 1
ATOM 545 N N . VAL A 1 71 ? 4.776 -0.044 -26.192 1.00 95.50 71 VAL A N 1
ATOM 546 C CA . VAL A 1 71 ? 3.928 -1.159 -25.731 1.00 95.50 71 VAL A CA 1
ATOM 547 C C . VAL A 1 71 ? 4.536 -1.855 -24.508 1.00 95.50 71 VAL A C 1
ATOM 549 O O . VAL A 1 71 ? 3.824 -2.159 -23.557 1.00 95.50 71 VAL A O 1
ATOM 552 N N . SER A 1 72 ? 5.858 -2.057 -24.492 1.00 92.50 72 SER A N 1
ATOM 553 C CA . SER A 1 72 ? 6.545 -2.686 -23.358 1.00 92.50 72 SER A CA 1
ATOM 554 C C . SER A 1 72 ? 6.454 -1.844 -22.083 1.00 92.50 72 SER A C 1
ATOM 556 O O . SER A 1 72 ? 6.257 -2.384 -20.999 1.00 92.50 72 SER A O 1
ATOM 558 N N . GLU A 1 73 ? 6.571 -0.522 -22.196 1.00 93.88 73 GLU A N 1
ATOM 559 C CA . GLU A 1 73 ? 6.440 0.384 -21.050 1.00 93.88 73 GLU A CA 1
ATOM 560 C C . GLU A 1 73 ? 4.994 0.440 -20.538 1.00 93.88 73 GLU A C 1
ATOM 562 O O . GLU A 1 73 ? 4.769 0.460 -19.329 1.00 93.88 73 GLU A O 1
ATOM 567 N N . TRP A 1 74 ? 4.005 0.390 -21.438 1.00 95.88 74 TRP A N 1
ATOM 568 C CA . TRP A 1 74 ? 2.594 0.257 -21.063 1.00 95.88 74 TRP A CA 1
ATOM 569 C C . TRP A 1 74 ? 2.302 -1.066 -20.353 1.00 95.88 74 TRP A C 1
ATOM 571 O O . TRP A 1 74 ? 1.588 -1.069 -19.351 1.00 95.88 74 TRP A O 1
ATOM 581 N N . ASN A 1 75 ? 2.905 -2.169 -20.797 1.00 94.62 75 ASN A N 1
ATOM 582 C CA . ASN A 1 75 ? 2.833 -3.443 -20.080 1.00 94.62 75 ASN A CA 1
ATOM 583 C C . ASN A 1 75 ? 3.448 -3.325 -18.677 1.00 94.62 75 ASN A C 1
ATOM 585 O O . ASN A 1 75 ? 2.851 -3.785 -17.706 1.00 94.62 75 ASN A O 1
ATOM 589 N N . GLY A 1 76 ? 4.581 -2.631 -18.546 1.00 94.00 76 GLY A N 1
ATOM 590 C CA . GLY A 1 76 ? 5.183 -2.312 -17.252 1.00 94.00 76 GLY A CA 1
ATOM 591 C C . GLY A 1 76 ? 4.267 -1.500 -16.335 1.00 94.00 76 GLY A C 1
ATOM 592 O O . GLY A 1 76 ? 4.142 -1.799 -15.149 1.00 94.00 76 GLY A O 1
ATOM 593 N N . PHE A 1 77 ? 3.573 -0.497 -16.876 1.00 94.94 77 PHE A N 1
ATOM 594 C CA . PHE A 1 77 ? 2.588 0.291 -16.130 1.00 94.94 77 PHE A CA 1
ATOM 595 C C . PHE A 1 77 ? 1.413 -0.564 -15.633 1.00 94.94 77 PHE A C 1
ATOM 597 O O . PHE A 1 77 ? 1.014 -0.451 -14.472 1.00 94.94 77 PHE A O 1
ATOM 604 N N . LEU A 1 78 ? 0.884 -1.446 -16.488 1.00 95.56 78 LEU A N 1
ATOM 605 C CA . LEU A 1 78 ? -0.157 -2.401 -16.105 1.00 95.56 78 LEU A CA 1
ATOM 606 C C . LEU A 1 78 ? 0.331 -3.343 -15.000 1.00 95.56 78 LEU A C 1
ATOM 608 O O . LEU A 1 78 ? -0.408 -3.606 -14.052 1.00 95.56 78 LEU A O 1
ATOM 612 N N . GLU A 1 79 ? 1.583 -3.795 -15.076 1.00 94.38 79 GLU A N 1
ATOM 613 C CA . GLU A 1 79 ? 2.171 -4.675 -14.069 1.00 94.38 79 GLU A CA 1
ATOM 614 C C . GLU A 1 79 ? 2.344 -3.976 -12.714 1.00 94.38 79 GLU A C 1
ATOM 616 O O . GLU A 1 79 ? 2.044 -4.572 -11.679 1.00 94.38 79 GLU A O 1
ATOM 621 N N . VAL A 1 80 ? 2.728 -2.693 -12.699 1.00 93.88 80 VAL A N 1
ATOM 622 C CA . VAL A 1 80 ? 2.742 -1.880 -11.468 1.00 93.88 80 VAL A CA 1
ATOM 623 C C . VAL A 1 80 ? 1.369 -1.871 -10.808 1.00 93.88 80 VAL A C 1
ATOM 625 O O . VAL A 1 80 ? 1.269 -2.096 -9.602 1.00 93.88 80 VAL A O 1
ATOM 628 N N . TRP A 1 81 ? 0.312 -1.614 -11.583 1.00 94.00 81 TRP A N 1
ATOM 629 C CA . TRP A 1 81 ? -1.052 -1.594 -11.057 1.00 94.00 81 TRP A CA 1
ATOM 630 C C . TRP A 1 81 ? -1.491 -2.976 -10.563 1.00 94.00 81 TRP A C 1
ATOM 632 O O . TRP A 1 81 ? -2.043 -3.081 -9.467 1.00 94.00 81 TRP A O 1
ATOM 642 N N . ARG A 1 82 ? -1.206 -4.034 -11.334 1.00 95.06 82 ARG A N 1
ATOM 643 C CA . ARG A 1 82 ? -1.564 -5.414 -10.990 1.00 95.06 82 ARG A CA 1
ATOM 644 C C . ARG A 1 82 ? -0.916 -5.836 -9.678 1.00 95.06 82 ARG A C 1
ATOM 646 O O . ARG A 1 82 ? -1.621 -6.237 -8.761 1.00 95.06 82 ARG A O 1
ATOM 653 N N . GLN A 1 83 ? 0.398 -5.660 -9.550 1.00 94.06 83 GLN A N 1
ATOM 654 C CA . GLN A 1 83 ? 1.099 -6.028 -8.323 1.00 94.06 83 GLN A CA 1
ATOM 655 C C . GLN A 1 83 ? 0.667 -5.155 -7.145 1.00 94.06 83 GLN A C 1
ATOM 657 O O . GLN A 1 83 ? 0.452 -5.675 -6.058 1.00 94.06 83 GLN A O 1
ATOM 662 N N . ALA A 1 84 ? 0.481 -3.845 -7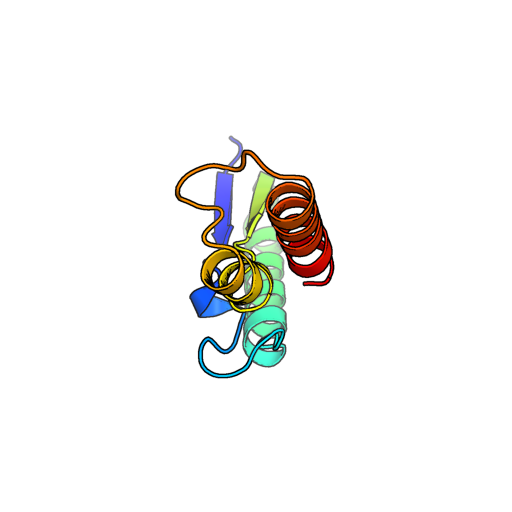.335 1.00 93.19 84 ALA A N 1
ATOM 663 C CA . ALA A 1 84 ? -0.002 -2.971 -6.267 1.00 93.19 84 ALA A CA 1
ATOM 664 C C . ALA A 1 84 ? -1.371 -3.393 -5.702 1.00 93.19 84 ALA A C 1
ATOM 666 O O . ALA A 1 84 ? -1.630 -3.130 -4.530 1.00 93.19 84 ALA A O 1
ATOM 667 N N . ARG A 1 85 ? -2.223 -4.021 -6.523 1.00 92.19 85 ARG A N 1
ATOM 668 C CA . ARG A 1 85 ? -3.542 -4.542 -6.139 1.00 92.19 85 ARG A CA 1
ATOM 669 C C . ARG A 1 85 ? -3.486 -5.902 -5.428 1.00 92.19 85 ARG A C 1
ATOM 671 O O . ARG A 1 85 ? -4.456 -6.257 -4.768 1.00 92.19 85 ARG A O 1
ATOM 678 N N . ASP A 1 86 ? -2.389 -6.641 -5.569 1.00 92.00 86 ASP A N 1
ATOM 679 C CA . ASP A 1 86 ? -2.192 -7.941 -4.913 1.00 92.00 86 ASP A CA 1
ATOM 680 C C . ASP A 1 86 ? -1.784 -7.824 -3.429 1.00 92.00 86 ASP A C 1
ATOM 682 O O . ASP A 1 86 ? -1.753 -8.843 -2.737 1.00 92.00 86 ASP A O 1
ATOM 686 N N . LEU A 1 87 ? -1.417 -6.622 -2.961 1.00 88.06 87 LEU A N 1
ATOM 687 C CA . LEU A 1 87 ? -1.127 -6.330 -1.549 1.00 88.06 87 LEU A CA 1
ATOM 688 C C . LEU A 1 87 ? -2.421 -6.195 -0.739 1.00 88.06 87 LEU A C 1
ATOM 690 O O . LEU A 1 87 ? -2.482 -6.810 0.349 1.00 88.06 87 LEU A O 1
#